Protein AF-A0A6G3ZIG2-F1 (afdb_monomer)

Mean predicted aligned error: 7.39 Å

Nearest PDB structures (foldseek):
  2vdu-assembly2_B  TM=7.468E-01  e=9.871E-01  Saccharomyces cerevisiae
  2vdu-assembly3_D  TM=7.471E-01  e=1.114E+00  Saccharomyces cerevisiae
  5zwo-assembly1_3  TM=8.279E-01  e=1.256E+00  Saccharomyces cerevisiae S288C
  8pkp-assembly1_A  TM=5.936E-01  e=8.237E-01  Homo sapiens
  6q6g-assembly1_A  TM=3.962E-01  e=7.301E-01  Homo sapiens

Structure (mmCIF, N/CA/C/O backbone):
data_AF-A0A6G3ZIG2-F1
#
_entry.id   AF-A0A6G3ZIG2-F1
#
loop_
_atom_site.group_PDB
_atom_site.id
_atom_site.type_symbol
_atom_site.label_atom_id
_atom_site.label_alt_id
_atom_site.label_comp_id
_atom_site.label_asym_id
_atom_site.label_entity_id
_atom_site.label_seq_id
_atom_site.pdbx_PDB_ins_code
_atom_site.Cartn_x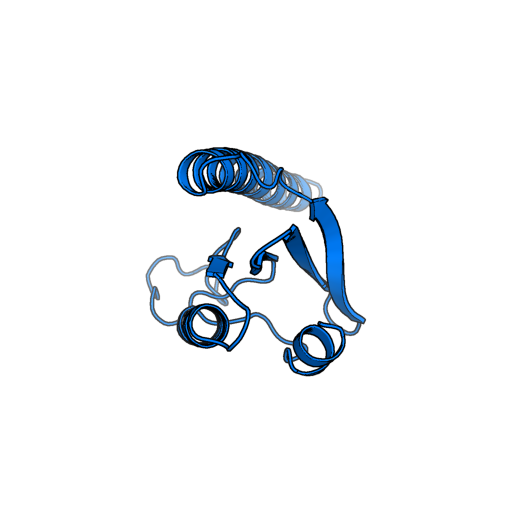
_atom_site.Cartn_y
_atom_site.Cartn_z
_atom_site.occupancy
_atom_site.B_iso_or_equiv
_atom_site.auth_seq_id
_atom_site.auth_comp_id
_atom_site.auth_asym_id
_atom_site.auth_atom_id
_atom_site.pdbx_PDB_model_num
ATOM 1 N N . MET A 1 1 ? -1.207 -9.296 9.228 1.00 57.84 1 MET A N 1
ATOM 2 C CA . MET A 1 1 ? -0.460 -8.197 8.550 1.00 57.84 1 MET A CA 1
ATOM 3 C C . MET A 1 1 ? 0.827 -8.706 7.916 1.00 57.84 1 MET A C 1
ATOM 5 O O . MET A 1 1 ? 0.997 -8.499 6.724 1.00 57.84 1 MET A O 1
ATOM 9 N N . SER A 1 2 ? 1.686 -9.439 8.639 1.00 60.38 2 SER A N 1
ATOM 10 C CA . SER A 1 2 ? 2.743 -10.243 7.992 1.00 60.38 2 SER A CA 1
ATOM 11 C C . SER A 1 2 ? 2.173 -11.192 6.928 1.00 60.38 2 SER A C 1
ATOM 13 O O . SER A 1 2 ? 2.804 -11.404 5.899 1.00 60.38 2 SER A O 1
ATOM 15 N N . ASP A 1 3 ? 0.943 -11.676 7.125 1.00 68.12 3 ASP A N 1
ATOM 16 C CA . ASP A 1 3 ? 0.215 -12.497 6.145 1.00 68.12 3 ASP A CA 1
ATOM 17 C C . ASP A 1 3 ? -0.155 -11.726 4.869 1.00 68.12 3 ASP A C 1
ATOM 19 O O . ASP A 1 3 ? -0.163 -12.303 3.791 1.00 68.12 3 ASP A O 1
ATOM 23 N N . LEU A 1 4 ? -0.410 -10.413 4.969 1.00 74.19 4 LEU A N 1
ATOM 24 C CA . LEU A 1 4 ? -0.723 -9.578 3.807 1.00 74.19 4 LEU A CA 1
ATOM 25 C C . LEU A 1 4 ? 0.547 -9.315 2.994 1.00 74.19 4 LEU A C 1
ATOM 27 O O . LEU A 1 4 ? 0.563 -9.591 1.803 1.00 74.19 4 LEU A O 1
ATOM 31 N N . LEU A 1 5 ? 1.633 -8.883 3.646 1.00 73.75 5 LEU A N 1
ATOM 32 C CA . LEU A 1 5 ? 2.924 -8.650 2.982 1.00 73.75 5 LEU A CA 1
ATOM 33 C C . LEU A 1 5 ? 3.457 -9.901 2.284 1.00 73.75 5 LEU A C 1
ATOM 35 O O . LEU A 1 5 ? 3.903 -9.828 1.147 1.00 73.75 5 LEU A O 1
ATOM 39 N N . SER A 1 6 ? 3.378 -11.055 2.950 1.00 76.81 6 SER A N 1
ATOM 40 C CA . SER A 1 6 ? 3.815 -12.331 2.371 1.00 76.81 6 SER A CA 1
ATOM 41 C C . SER A 1 6 ? 2.900 -12.849 1.258 1.00 76.81 6 SER A C 1
ATOM 43 O O . SER A 1 6 ? 3.314 -13.723 0.499 1.00 76.81 6 SER A O 1
ATOM 45 N N . SER A 1 7 ? 1.679 -12.316 1.139 1.00 82.94 7 SER A N 1
ATOM 46 C CA . SER A 1 7 ? 0.759 -12.620 0.039 1.00 82.94 7 SER A CA 1
ATOM 47 C C . SER A 1 7 ? 0.932 -11.709 -1.178 1.00 82.94 7 SER A C 1
ATOM 49 O O . SER A 1 7 ? 0.426 -12.038 -2.253 1.00 82.94 7 SER A O 1
ATOM 51 N N . LEU A 1 8 ? 1.635 -10.578 -1.031 1.00 87.19 8 LEU A N 1
ATOM 52 C CA . LEU A 1 8 ? 1.895 -9.682 -2.151 1.00 87.19 8 LEU A CA 1
ATOM 53 C C . LEU A 1 8 ? 2.907 -10.325 -3.109 1.00 87.19 8 LEU A C 1
ATOM 55 O O . LEU A 1 8 ? 3.931 -10.853 -2.666 1.00 87.19 8 LEU A O 1
ATOM 59 N N . PRO A 1 9 ? 2.652 -10.288 -4.426 1.00 87.56 9 PRO A N 1
ATOM 60 C CA . PRO A 1 9 ? 3.589 -10.826 -5.395 1.00 87.56 9 PRO A CA 1
ATOM 61 C C . PRO A 1 9 ? 4.846 -9.948 -5.460 1.00 87.56 9 PRO A C 1
ATOM 63 O O . PRO A 1 9 ? 4.760 -8.725 -5.351 1.00 87.56 9 PRO A O 1
ATOM 66 N N . ASP A 1 10 ? 6.009 -10.553 -5.715 1.00 88.50 10 ASP A N 1
ATOM 67 C CA . ASP A 1 10 ? 7.248 -9.817 -6.019 1.00 88.50 10 ASP A CA 1
ATOM 68 C C . ASP A 1 10 ? 7.233 -9.275 -7.462 1.00 88.50 10 ASP A C 1
ATOM 70 O O . ASP A 1 10 ? 8.068 -9.591 -8.307 1.00 88.50 10 ASP A O 1
ATOM 74 N N . GLN A 1 11 ? 6.211 -8.484 -7.770 1.00 89.19 11 GLN A N 1
ATOM 75 C CA . GLN A 1 11 ? 6.054 -7.750 -9.018 1.00 89.19 11 GLN A CA 1
ATOM 76 C C . GLN A 1 11 ? 5.225 -6.483 -8.756 1.00 89.19 11 GLN A C 1
ATOM 78 O O . GLN A 1 11 ? 4.477 -6.447 -7.772 1.00 89.19 11 GLN A O 1
ATOM 83 N N . PRO A 1 12 ? 5.331 -5.454 -9.614 1.00 89.62 12 PRO A N 1
ATOM 84 C CA . PRO A 1 12 ? 4.492 -4.267 -9.511 1.00 89.62 12 PRO A CA 1
ATOM 85 C C . PRO A 1 12 ? 3.002 -4.636 -9.528 1.00 89.62 12 PRO A C 1
ATOM 87 O O . PRO A 1 12 ? 2.587 -5.550 -10.248 1.00 89.62 12 PRO A O 1
ATOM 90 N N . LEU A 1 13 ? 2.181 -3.935 -8.751 1.00 91.12 13 LEU A N 1
ATOM 91 C CA . LEU A 1 13 ? 0.746 -4.206 -8.674 1.00 91.12 13 LEU A CA 1
ATOM 92 C C . LEU A 1 13 ? -0.013 -3.442 -9.748 1.00 91.12 13 LEU A C 1
ATOM 94 O O . LEU A 1 13 ? 0.217 -2.255 -9.951 1.00 91.12 13 LEU A O 1
ATOM 98 N N . THR A 1 14 ? -0.973 -4.106 -10.384 1.00 89.94 14 THR A N 1
ATOM 99 C CA . THR A 1 14 ? -1.952 -3.441 -11.247 1.00 89.94 14 THR A CA 1
ATOM 100 C C . THR A 1 14 ? -3.013 -2.728 -10.412 1.00 89.94 14 THR A C 1
ATOM 102 O O . THR A 1 14 ? -3.225 -3.038 -9.234 1.00 89.94 14 THR A O 1
ATOM 105 N N . ARG A 1 15 ? -3.766 -1.822 -11.043 1.00 87.19 15 ARG A N 1
ATOM 106 C CA . ARG A 1 15 ? -4.915 -1.158 -10.409 1.00 87.19 15 ARG A CA 1
ATOM 107 C C . ARG A 1 15 ? -5.931 -2.146 -9.822 1.00 87.19 15 ARG A C 1
ATO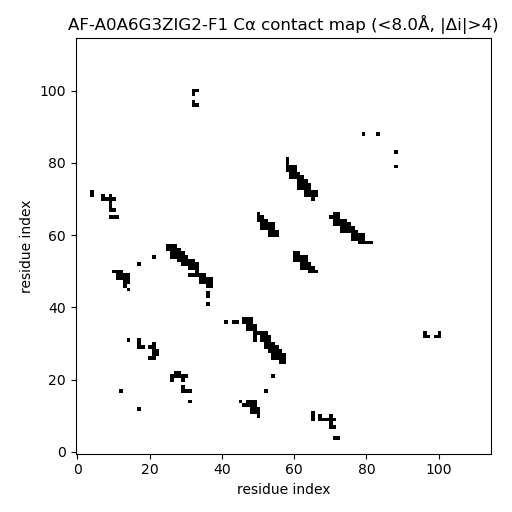M 109 O O . ARG A 1 15 ? -6.432 -1.928 -8.721 1.00 87.19 15 ARG A O 1
ATOM 116 N N . ASP A 1 16 ? -6.218 -3.232 -10.535 1.00 89.50 16 ASP A N 1
ATOM 117 C CA . ASP A 1 16 ? -7.153 -4.260 -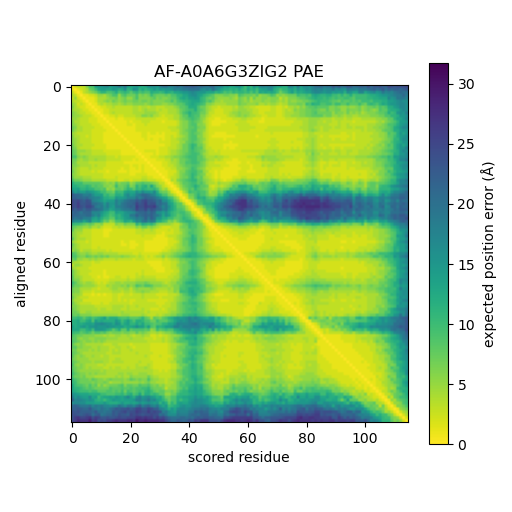10.068 1.00 89.50 16 ASP A CA 1
ATOM 118 C C . ASP A 1 16 ? -6.616 -5.027 -8.858 1.00 89.50 16 ASP A C 1
ATOM 120 O O . ASP A 1 16 ? -7.381 -5.348 -7.949 1.00 89.50 16 ASP A O 1
ATOM 124 N N . ALA A 1 17 ? -5.303 -5.270 -8.800 1.00 90.88 17 ALA A N 1
ATOM 125 C CA . ALA A 1 17 ? -4.682 -5.889 -7.636 1.00 90.88 17 ALA A CA 1
ATOM 126 C C . ALA A 1 17 ? -4.778 -4.978 -6.401 1.00 90.88 17 ALA A C 1
ATOM 128 O O . ALA A 1 17 ? -5.159 -5.444 -5.329 1.00 90.88 17 ALA A O 1
ATOM 129 N N . VAL A 1 18 ? -4.534 -3.670 -6.555 1.00 92.25 18 VAL A N 1
ATOM 130 C CA . VAL A 1 18 ? -4.730 -2.690 -5.469 1.00 92.25 18 VAL A CA 1
ATOM 131 C C . VAL A 1 18 ? -6.193 -2.652 -5.023 1.00 92.25 18 VAL A C 1
ATOM 133 O O . VAL A 1 18 ? -6.470 -2.677 -3.828 1.00 92.25 18 VAL A O 1
ATOM 136 N N . LYS A 1 19 ? -7.146 -2.685 -5.961 1.00 91.88 19 LYS A N 1
ATOM 137 C CA . LYS A 1 19 ? -8.581 -2.736 -5.645 1.00 91.88 19 LYS A CA 1
ATOM 138 C C . LYS A 1 19 ? -8.985 -4.017 -4.906 1.00 91.88 19 LYS A C 1
ATOM 140 O O . LYS A 1 19 ? -9.871 -3.980 -4.058 1.00 91.88 19 LYS A O 1
ATOM 145 N N . ALA A 1 20 ? -8.356 -5.150 -5.211 1.00 91.88 20 ALA A N 1
ATOM 146 C CA . ALA A 1 20 ? -8.579 -6.388 -4.469 1.00 91.88 20 ALA A CA 1
ATOM 147 C C . ALA A 1 20 ? -8.066 -6.285 -3.021 1.00 91.88 20 ALA A C 1
ATOM 149 O O . ALA A 1 20 ? -8.731 -6.775 -2.112 1.00 91.88 20 ALA A O 1
ATOM 150 N N . ILE A 1 21 ? -6.931 -5.609 -2.802 1.00 92.88 21 ILE A N 1
ATOM 151 C CA . ILE A 1 21 ? -6.401 -5.322 -1.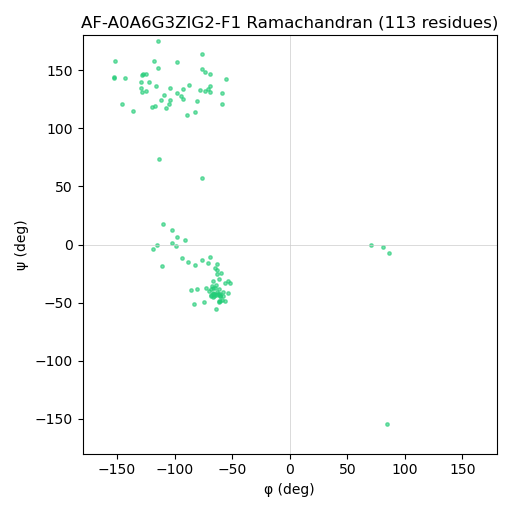459 1.00 92.88 21 ILE A CA 1
ATOM 152 C C . ILE A 1 21 ? -7.329 -4.356 -0.708 1.00 92.88 21 ILE A C 1
ATOM 154 O O . ILE A 1 21 ? -7.618 -4.593 0.459 1.00 92.88 21 ILE A O 1
ATOM 158 N N . ASP A 1 22 ? -7.841 -3.317 -1.374 1.00 93.56 22 ASP A N 1
ATOM 159 C CA . ASP A 1 22 ? -8.804 -2.347 -0.819 1.00 93.56 22 ASP A CA 1
ATOM 160 C C . ASP A 1 22 ? -10.075 -3.030 -0.280 1.00 93.56 22 ASP A C 1
ATOM 162 O O . ASP A 1 22 ? -10.644 -2.595 0.713 1.00 93.56 22 ASP A O 1
ATOM 166 N N . GLY A 1 23 ? -10.498 -4.133 -0.907 1.00 91.19 23 GLY A N 1
ATOM 167 C CA . GLY A 1 23 ? -11.640 -4.942 -0.470 1.00 91.19 23 GLY A CA 1
ATOM 168 C C . GLY A 1 23 ? -11.306 -6.088 0.493 1.00 91.19 23 GLY A C 1
ATOM 169 O O . GLY A 1 23 ? -12.195 -6.886 0.796 1.00 91.19 23 GLY A O 1
ATOM 170 N N . ALA A 1 24 ? -10.051 -6.230 0.930 1.00 91.50 24 ALA A N 1
ATOM 171 C CA . ALA A 1 24 ? -9.632 -7.320 1.804 1.00 91.50 24 ALA A CA 1
ATOM 172 C C . ALA A 1 24 ? -10.080 -7.104 3.259 1.00 91.50 24 ALA A C 1
ATOM 174 O O . ALA A 1 24 ? -10.204 -5.981 3.747 1.00 91.50 24 ALA A O 1
ATOM 175 N N . GLU A 1 25 ? -10.294 -8.202 3.986 1.00 90.31 25 GLU A N 1
ATOM 176 C CA . GLU A 1 25 ? -10.677 -8.140 5.397 1.00 90.31 25 GLU A CA 1
ATOM 177 C C . GLU A 1 25 ? -9.619 -7.399 6.232 1.00 90.31 25 GLU A C 1
ATOM 179 O O . GLU A 1 25 ? -8.422 -7.686 6.158 1.00 90.31 25 GLU A O 1
ATOM 184 N N . GLY A 1 26 ? -10.070 -6.436 7.041 1.00 88.44 26 GLY A N 1
ATOM 185 C CA . GLY A 1 26 ? -9.204 -5.616 7.890 1.00 88.44 26 GLY A CA 1
ATOM 186 C C . GLY A 1 26 ? -8.513 -4.451 7.174 1.00 88.44 26 GLY A C 1
ATOM 187 O O . GLY A 1 26 ? -7.835 -3.666 7.840 1.00 88.44 26 GLY A O 1
ATOM 188 N N . VAL A 1 27 ? -8.701 -4.297 5.859 1.00 92.25 27 VAL A N 1
ATOM 189 C CA . VAL A 1 27 ? -8.290 -3.109 5.102 1.00 92.25 27 VAL A CA 1
ATOM 190 C C . VAL A 1 27 ? -9.467 -2.138 5.038 1.00 92.25 27 VAL A C 1
ATOM 192 O O . VAL A 1 27 ? -10.569 -2.498 4.637 1.00 92.25 27 VAL A O 1
ATOM 195 N N . ARG A 1 28 ? -9.237 -0.898 5.475 1.00 92.31 28 ARG A N 1
ATOM 196 C CA . ARG A 1 28 ? -10.175 0.218 5.287 1.00 92.31 28 ARG A CA 1
ATOM 197 C C . ARG A 1 28 ? -9.966 0.893 3.939 1.00 92.31 28 ARG A C 1
ATOM 199 O O . ARG A 1 28 ? -10.938 1.304 3.313 1.00 92.31 28 ARG A O 1
ATOM 206 N N . ARG A 1 29 ? -8.703 1.028 3.524 1.00 93.88 29 ARG A N 1
ATOM 207 C CA . ARG A 1 29 ? -8.329 1.602 2.233 1.00 93.88 29 ARG A CA 1
ATOM 208 C C . ARG A 1 29 ? -6.996 1.058 1.733 1.00 93.88 29 ARG A C 1
ATOM 210 O O . ARG A 1 29 ? -6.073 0.885 2.529 1.00 93.88 29 ARG A O 1
ATOM 217 N N . ALA A 1 30 ? -6.869 0.868 0.426 1.00 94.12 30 ALA A N 1
ATOM 218 C CA . ALA A 1 30 ? -5.592 0.711 -0.260 1.00 94.12 30 ALA A CA 1
ATOM 219 C C . ALA A 1 30 ? -5.459 1.737 -1.394 1.00 94.12 30 ALA A C 1
ATOM 221 O O . ALA 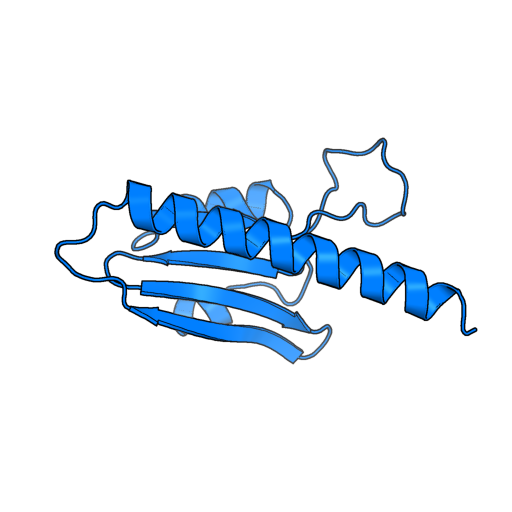A 1 30 ? -6.370 1.912 -2.205 1.00 94.12 30 ALA A O 1
ATOM 222 N N . ILE A 1 31 ? -4.318 2.420 -1.449 1.00 92.56 31 ILE A N 1
ATOM 223 C CA . ILE A 1 31 ? -4.062 3.529 -2.374 1.00 92.56 31 ILE A CA 1
ATOM 224 C C . ILE A 1 31 ? -2.755 3.258 -3.113 1.00 92.56 31 ILE A C 1
ATOM 226 O O . ILE A 1 31 ? -1.747 2.934 -2.493 1.00 92.56 31 ILE A O 1
ATOM 230 N N . SER A 1 32 ? -2.769 3.392 -4.438 1.00 91.25 32 SER A N 1
ATOM 231 C CA . SER A 1 32 ? -1.553 3.431 -5.256 1.00 91.25 32 SER A CA 1
ATOM 232 C C . SER A 1 32 ? -0.955 4.834 -5.212 1.00 91.25 32 SER A C 1
ATOM 234 O O . SER A 1 32 ? -1.652 5.780 -5.579 1.00 91.25 32 SER A O 1
ATOM 236 N N . VAL A 1 33 ? 0.309 4.964 -4.809 1.00 85.50 33 VAL A N 1
ATOM 237 C CA . VAL A 1 33 ? 0.984 6.269 -4.694 1.00 85.50 33 VAL A CA 1
ATOM 238 C C . VAL A 1 33 ? 1.535 6.708 -6.043 1.00 85.50 33 VAL A C 1
ATOM 240 O O . VAL A 1 33 ? 1.215 7.785 -6.528 1.00 85.50 33 VAL A O 1
ATOM 243 N N . THR A 1 34 ? 2.289 5.826 -6.703 1.00 80.31 34 THR A N 1
ATOM 244 C CA . THR A 1 34 ? 2.894 6.121 -8.006 1.00 80.31 34 THR A CA 1
ATOM 245 C C . THR A 1 34 ? 2.376 5.143 -9.048 1.00 80.31 34 THR A C 1
ATOM 247 O O . THR A 1 34 ? 2.623 3.944 -8.930 1.00 80.31 34 THR A O 1
ATOM 250 N N . MET A 1 35 ? 1.688 5.624 -10.083 1.00 77.62 35 MET A N 1
ATOM 251 C CA . MET A 1 35 ? 1.230 4.786 -11.198 1.00 77.62 35 MET A CA 1
ATOM 252 C C . MET A 1 35 ? 2.112 5.031 -12.420 1.00 77.62 35 MET A C 1
ATOM 254 O O . MET A 1 35 ? 2.205 6.154 -12.913 1.00 77.62 35 MET A O 1
ATOM 258 N N . LYS A 1 36 ? 2.767 3.981 -12.916 1.00 72.00 36 LYS A N 1
ATOM 259 C CA . LYS A 1 36 ? 3.684 4.043 -14.060 1.00 72.00 36 LYS A CA 1
ATOM 260 C C . LYS A 1 36 ? 3.218 3.101 -15.158 1.00 72.00 36 LYS A C 1
ATOM 262 O O . LYS A 1 36 ? 2.785 1.983 -14.885 1.00 72.00 36 LYS A O 1
ATOM 267 N N . SER A 1 37 ? 3.322 3.552 -16.405 1.00 63.28 37 SER A N 1
ATOM 268 C CA . SER A 1 37 ? 3.173 2.661 -17.554 1.00 63.28 37 SER A CA 1
ATOM 269 C C . SER A 1 37 ? 4.424 1.780 -17.672 1.00 63.28 37 SER A C 1
ATOM 271 O O . SER A 1 37 ? 5.534 2.318 -17.616 1.00 63.28 37 SER A O 1
ATOM 273 N N . PRO A 1 38 ? 4.292 0.454 -17.852 1.00 56.44 38 PRO A N 1
ATOM 274 C CA . PRO A 1 38 ? 5.420 -0.468 -17.957 1.00 56.44 38 PRO A CA 1
ATOM 275 C C . PRO A 1 38 ? 6.311 -0.192 -19.176 1.00 56.44 38 PRO A C 1
ATOM 277 O O . PRO A 1 38 ? 7.449 -0.652 -19.204 1.00 56.44 38 PRO A O 1
ATOM 280 N N . VAL A 1 39 ? 5.823 0.569 -20.166 1.00 53.09 39 VAL A N 1
ATOM 281 C CA . VAL A 1 39 ? 6.523 0.826 -21.439 1.00 53.09 39 VAL A CA 1
ATOM 282 C C . VAL A 1 39 ? 6.912 2.304 -21.620 1.00 53.09 39 VAL A C 1
ATOM 284 O O . VAL A 1 39 ? 7.511 2.669 -22.624 1.00 53.09 39 VAL A O 1
ATOM 287 N N . GLY A 1 40 ? 6.591 3.187 -20.668 1.00 49.16 40 GLY A N 1
ATOM 288 C CA . GLY A 1 40 ? 6.733 4.638 -20.865 1.00 49.16 40 GLY A CA 1
ATOM 289 C C . GLY A 1 40 ? 5.712 5.237 -21.847 1.00 49.16 40 GLY A C 1
ATOM 290 O O . GLY A 1 40 ? 5.702 6.449 -22.045 1.00 49.16 40 GLY A O 1
ATOM 291 N N . ASP A 1 41 ? 4.822 4.413 -22.413 1.00 43.78 41 ASP A N 1
ATOM 292 C CA . ASP A 1 41 ? 3.692 4.861 -23.222 1.00 43.78 41 ASP A CA 1
ATOM 293 C C . ASP A 1 41 ? 2.534 5.275 -22.313 1.00 43.78 41 ASP A C 1
ATOM 295 O O . ASP A 1 41 ? 1.938 4.469 -21.596 1.00 43.78 41 ASP A O 1
ATOM 299 N N . ILE A 1 42 ? 2.228 6.566 -22.354 1.00 52.72 42 ILE A N 1
ATOM 300 C CA . ILE A 1 42 ? 1.229 7.259 -21.531 1.00 52.72 42 ILE A CA 1
ATOM 301 C C . ILE A 1 42 ? -0.213 6.841 -21.910 1.00 52.72 42 ILE A C 1
ATOM 303 O O . ILE A 1 42 ? -1.158 7.134 -21.182 1.00 52.72 42 ILE A O 1
ATOM 307 N N . ASP A 1 43 ? -0.378 6.117 -23.025 1.00 51.28 43 ASP A N 1
ATOM 308 C CA . ASP A 1 43 ? -1.668 5.809 -23.659 1.00 51.28 43 ASP A CA 1
ATOM 309 C C . ASP A 1 43 ? -2.249 4.416 -23.325 1.00 51.28 43 ASP A C 1
ATOM 311 O O . ASP A 1 43 ? -3.292 4.043 -23.865 1.00 51.28 43 ASP A O 1
ATOM 315 N N . ALA A 1 44 ? -1.636 3.647 -22.414 1.00 54.66 44 ALA A N 1
ATOM 316 C CA . ALA A 1 44 ? -2.151 2.347 -21.955 1.00 54.66 44 ALA A CA 1
ATOM 317 C C . ALA A 1 44 ? -2.579 2.383 -20.467 1.00 54.66 44 ALA A C 1
ATOM 319 O O . ALA A 1 44 ? -1.891 1.829 -19.606 1.00 54.66 44 ALA A O 1
ATOM 320 N N . PRO A 1 45 ? -3.716 3.025 -20.125 1.00 53.31 45 PRO A N 1
ATOM 321 C CA . PRO A 1 45 ? -4.168 3.162 -18.736 1.00 53.31 45 PRO A CA 1
ATOM 322 C C . PRO A 1 45 ? -4.483 1.817 -18.060 1.00 53.31 45 PRO A C 1
ATOM 324 O O . PRO A 1 45 ? -4.390 1.708 -16.836 1.00 53.31 45 PRO A O 1
ATOM 327 N N . ASP A 1 46 ? -4.819 0.790 -18.844 1.00 55.25 46 ASP A N 1
ATOM 328 C CA . ASP A 1 46 ? -5.167 -0.547 -18.344 1.00 55.25 46 ASP A CA 1
ATOM 329 C C . ASP A 1 46 ? -3.941 -1.358 -17.891 1.00 55.25 46 ASP A C 1
ATOM 331 O O . ASP A 1 46 ? -4.081 -2.358 -17.188 1.00 55.25 46 ASP A O 1
ATOM 335 N N . GLU A 1 47 ? -2.733 -0.905 -18.236 1.00 65.25 47 GLU A N 1
ATOM 336 C CA . GLU A 1 47 ? -1.473 -1.525 -17.830 1.00 65.25 47 GLU A CA 1
ATOM 337 C C . GLU A 1 47 ? -0.711 -0.665 -16.824 1.00 65.25 47 GLU A C 1
ATOM 339 O O . GLU A 1 47 ? 0.482 -0.856 -16.652 1.00 65.25 47 GLU A O 1
ATOM 344 N N . MET A 1 48 ? -1.327 0.303 -16.143 1.00 78.62 48 MET A N 1
ATOM 345 C CA . MET A 1 48 ? -0.589 1.050 -15.122 1.00 78.62 48 MET A CA 1
ATOM 346 C C . MET A 1 48 ? -0.275 0.161 -13.915 1.00 78.62 48 MET A C 1
ATOM 348 O O . MET A 1 48 ? -1.156 -0.508 -13.363 1.00 78.62 48 MET A O 1
ATOM 352 N N . HIS A 1 49 ? 0.988 0.191 -13.497 1.00 87.94 49 HIS A N 1
ATOM 353 C CA . HIS A 1 49 ? 1.481 -0.548 -12.346 1.00 87.94 49 HIS A CA 1
ATOM 354 C C . HIS A 1 49 ? 2.003 0.393 -11.262 1.00 87.94 49 HIS A C 1
ATOM 356 O O . HIS A 1 49 ? 2.411 1.521 -11.544 1.00 87.94 49 HIS A O 1
ATOM 362 N N . THR A 1 50 ? 2.043 -0.100 -10.029 1.00 90.31 50 THR A N 1
ATOM 363 C CA . THR A 1 50 ? 2.633 0.601 -8.895 1.00 90.31 50 THR A CA 1
ATOM 364 C C . THR A 1 50 ? 3.621 -0.273 -8.133 1.00 90.31 50 THR A C 1
ATOM 366 O O . THR A 1 50 ? 3.390 -1.466 -7.920 1.00 90.31 50 THR A O 1
ATOM 369 N N . ASP A 1 51 ? 4.721 0.345 -7.714 1.00 91.75 51 ASP A N 1
ATOM 370 C CA . ASP A 1 51 ? 5.678 -0.207 -6.755 1.00 91.75 51 ASP A CA 1
ATOM 371 C C . ASP A 1 51 ? 5.490 0.413 -5.360 1.00 91.75 51 ASP A C 1
ATOM 373 O O . ASP A 1 51 ? 6.242 0.081 -4.455 1.00 91.75 51 ASP A O 1
ATOM 377 N N . ASP A 1 52 ? 4.515 1.309 -5.169 1.00 93.06 52 ASP A N 1
ATOM 378 C CA . ASP A 1 52 ? 4.330 2.064 -3.929 1.00 93.06 52 ASP A CA 1
ATOM 379 C C . ASP A 1 52 ? 2.836 2.087 -3.553 1.00 93.06 52 ASP A C 1
ATOM 381 O O . ASP A 1 52 ? 2.009 2.653 -4.276 1.00 93.06 52 ASP A O 1
ATOM 385 N N . ILE A 1 53 ? 2.469 1.470 -2.426 1.00 94.00 53 ILE A N 1
ATOM 386 C CA . ILE A 1 53 ? 1.080 1.424 -1.942 1.00 94.00 53 ILE A CA 1
ATOM 387 C C . ILE A 1 53 ? 0.965 1.879 -0.492 1.00 94.00 53 ILE A C 1
ATOM 389 O O . ILE A 1 53 ? 1.825 1.595 0.339 1.00 94.00 53 ILE A O 1
ATOM 393 N N . ILE A 1 54 ? -0.149 2.524 -0.165 1.00 95.06 54 ILE A N 1
ATOM 394 C CA . ILE A 1 54 ? -0.523 2.863 1.208 1.00 95.06 54 ILE A CA 1
ATOM 395 C C . ILE A 1 54 ? -1.701 1.989 1.608 1.00 95.06 54 ILE A C 1
ATOM 397 O O . ILE A 1 54 ? -2.693 1.903 0.885 1.00 95.06 54 ILE A O 1
ATOM 401 N N . ILE A 1 55 ? -1.586 1.331 2.758 1.00 94.44 55 ILE A N 1
ATOM 402 C CA . ILE A 1 55 ? -2.631 0.481 3.325 1.00 94.44 55 ILE A CA 1
ATOM 403 C C . ILE A 1 55 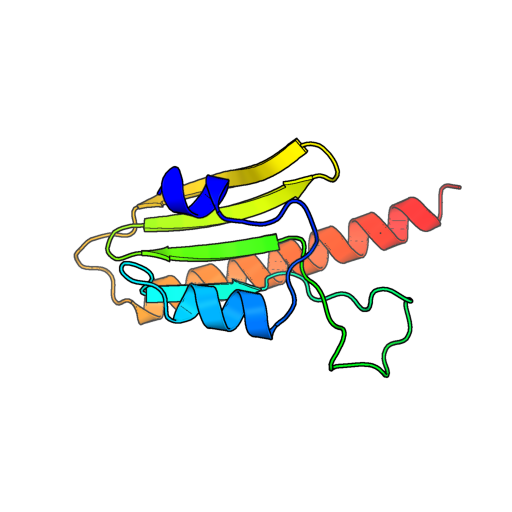? -3.076 1.083 4.647 1.00 94.44 55 ILE A C 1
ATOM 405 O O . ILE A 1 55 ? -2.295 1.184 5.598 1.00 94.44 55 ILE A O 1
ATOM 409 N N . ILE A 1 56 ? -4.357 1.425 4.710 1.00 93.38 56 ILE A N 1
ATOM 410 C CA . ILE A 1 56 ? -5.012 1.939 5.902 1.00 93.38 56 ILE A CA 1
ATOM 411 C C . ILE A 1 56 ? -5.864 0.823 6.493 1.00 93.38 56 ILE A C 1
ATOM 413 O O . ILE A 1 56 ? -6.715 0.226 5.832 1.00 93.38 56 ILE A O 1
ATOM 417 N N . THR A 1 57 ? -5.606 0.527 7.756 1.00 91.94 57 THR A N 1
ATOM 418 C CA . THR A 1 57 ? -6.358 -0.405 8.602 1.00 91.94 57 THR A CA 1
ATOM 419 C C . THR A 1 57 ? -7.019 0.367 9.732 1.00 91.94 57 THR A C 1
ATOM 421 O O . THR A 1 57 ? -6.763 1.552 9.866 1.00 91.94 57 THR A O 1
ATOM 424 N N . GLU A 1 58 ? -7.830 -0.288 10.560 1.00 88.62 58 GLU A N 1
ATOM 425 C CA . GLU A 1 58 ? -8.616 0.375 11.610 1.00 88.62 58 GLU A CA 1
ATOM 426 C C . GLU A 1 58 ? -7.830 1.299 12.553 1.00 88.62 58 GLU A C 1
ATOM 428 O O . GLU A 1 58 ? -8.388 2.313 12.960 1.00 88.62 58 GLU A O 1
ATOM 433 N N . ASP A 1 59 ? -6.568 0.987 12.859 1.00 89.44 59 ASP A N 1
ATOM 434 C CA . ASP A 1 59 ? -5.745 1.744 13.813 1.00 89.44 59 ASP A CA 1
ATOM 435 C C . ASP A 1 59 ? -4.479 2.360 13.197 1.00 89.44 59 ASP A C 1
ATOM 437 O O . ASP A 1 59 ? -3.680 2.978 13.906 1.00 89.44 59 ASP A O 1
ATOM 441 N N . ARG A 1 60 ? -4.206 2.098 11.911 1.00 92.88 60 ARG A N 1
ATOM 442 C CA . ARG A 1 60 ? -2.876 2.324 11.328 1.00 92.88 60 ARG A CA 1
ATOM 443 C C . ARG A 1 60 ? -2.874 2.609 9.840 1.00 92.88 60 ARG A C 1
ATOM 445 O O . ARG A 1 60 ? -3.538 1.907 9.079 1.00 92.88 60 ARG A O 1
ATOM 452 N N . VAL A 1 61 ? -1.967 3.496 9.448 1.00 94.00 61 VAL A N 1
ATOM 453 C CA . VAL A 1 61 ? -1.527 3.728 8.069 1.00 94.00 61 VAL A CA 1
ATOM 454 C C . VAL A 1 61 ? -0.151 3.090 7.883 1.00 94.00 61 VAL A C 1
ATOM 456 O O . VAL A 1 61 ? 0.732 3.208 8.739 1.00 94.00 61 VAL A O 1
ATOM 459 N N . ARG A 1 62 ? 0.044 2.366 6.781 1.00 94.00 62 ARG A N 1
ATOM 460 C CA . ARG A 1 62 ? 1.332 1.772 6.407 1.00 94.00 62 ARG A CA 1
ATOM 461 C C . ARG A 1 62 ? 1.673 2.132 4.976 1.00 94.00 62 ARG A C 1
ATOM 463 O O . ARG A 1 62 ? 0.838 1.965 4.095 1.00 94.00 62 ARG A O 1
ATOM 470 N N . TYR A 1 63 ? 2.915 2.531 4.770 1.00 94.00 63 TYR A N 1
ATOM 471 C CA . TYR A 1 63 ? 3.476 2.912 3.484 1.00 94.00 63 TYR A CA 1
ATOM 472 C C . TYR A 1 63 ? 4.415 1.794 3.054 1.00 94.00 63 TYR A C 1
ATOM 474 O O . TYR A 1 63 ? 5.353 1.455 3.783 1.00 94.00 63 TYR A O 1
ATOM 482 N N . LEU A 1 64 ? 4.098 1.161 1.932 1.00 93.69 64 LEU A N 1
ATOM 483 C CA . LEU A 1 64 ? 4.817 0.011 1.422 1.00 93.69 64 LEU A CA 1
ATOM 484 C C . LEU A 1 64 ? 5.451 0.362 0.085 1.00 93.69 64 LEU A C 1
ATOM 486 O O . LEU A 1 64 ? 4.778 0.906 -0.791 1.00 93.69 64 LEU A O 1
ATOM 490 N N . SER A 1 65 ? 6.697 -0.055 -0.090 1.00 92.25 65 SER A N 1
ATOM 491 C CA . SER A 1 65 ? 7.398 0.029 -1.364 1.00 92.25 65 SER A CA 1
ATOM 492 C C . SER A 1 65 ? 7.909 -1.347 -1.766 1.00 92.25 65 SER A C 1
ATOM 494 O O . SER A 1 65 ? 8.246 -2.182 -0.923 1.00 92.25 65 SER A O 1
ATOM 496 N N . ARG A 1 66 ? 7.942 -1.604 -3.070 1.00 92.00 66 ARG A N 1
ATOM 497 C CA . ARG A 1 66 ? 8.509 -2.818 -3.644 1.00 92.00 66 ARG A CA 1
ATOM 498 C C . ARG A 1 66 ? 9.925 -2.557 -4.125 1.00 92.00 66 ARG A C 1
ATOM 500 O O . ARG A 1 66 ? 10.158 -1.667 -4.943 1.00 92.00 66 ARG A O 1
ATOM 507 N N . THR A 1 67 ? 10.836 -3.434 -3.727 1.00 88.19 67 THR A N 1
ATOM 508 C CA . THR A 1 67 ? 12.172 -3.526 -4.313 1.00 88.19 67 THR A CA 1
ATOM 509 C C . THR A 1 67 ? 12.290 -4.836 -5.082 1.00 88.19 67 THR A C 1
ATOM 511 O O . THR A 1 67 ? 12.043 -5.918 -4.552 1.00 88.19 67 THR A O 1
ATOM 514 N N . SER A 1 68 ? 12.651 -4.752 -6.365 1.00 82.25 68 SER A N 1
ATOM 515 C CA . SER A 1 68 ? 12.736 -5.925 -7.241 1.00 82.25 68 SER A CA 1
ATOM 516 C C . SER A 1 68 ? 13.723 -6.963 -6.701 1.00 82.25 68 SER A C 1
ATOM 518 O O . SER A 1 68 ? 14.912 -6.676 -6.587 1.00 82.25 68 SER A O 1
ATOM 520 N N . GLY A 1 69 ? 13.245 -8.182 -6.435 1.00 85.62 69 GLY A N 1
ATOM 521 C CA . GLY A 1 69 ? 14.052 -9.277 -5.887 1.00 85.62 69 GLY A CA 1
ATOM 522 C C . GLY A 1 69 ? 14.153 -9.292 -4.358 1.00 85.62 69 GLY A C 1
ATOM 523 O O . GLY A 1 69 ? 14.665 -10.264 -3.803 1.00 85.62 69 GLY A O 1
ATOM 524 N N . GLU A 1 70 ? 13.650 -8.257 -3.681 1.00 86.19 70 GLU A N 1
ATOM 525 C CA . GLU A 1 70 ? 13.531 -8.191 -2.217 1.00 86.19 70 GLU A CA 1
ATOM 526 C C . GLU A 1 70 ? 12.064 -8.2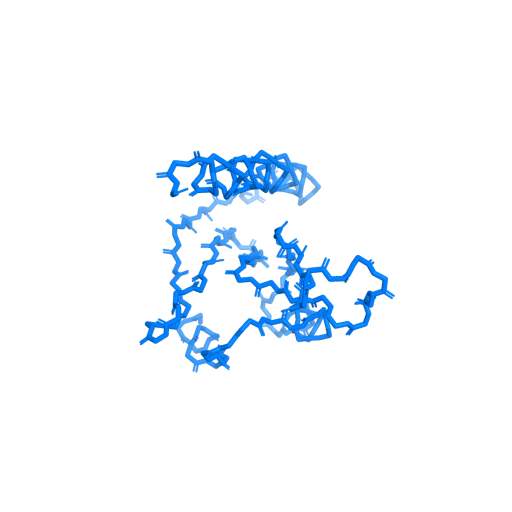50 -1.753 1.00 86.19 70 GLU A C 1
ATOM 528 O O . GLU A 1 70 ? 11.792 -8.602 -0.604 1.00 86.19 70 GLU A O 1
ATOM 533 N N . GLY A 1 71 ? 11.114 -7.978 -2.654 1.00 89.00 71 GLY A N 1
ATOM 534 C CA . GLY A 1 71 ? 9.681 -7.983 -2.381 1.00 89.00 71 GLY A CA 1
ATOM 535 C C . GLY A 1 71 ? 9.180 -6.659 -1.803 1.00 89.00 71 GLY A C 1
ATOM 536 O O . GLY A 1 71 ? 9.738 -5.594 -2.068 1.00 89.00 71 GLY A O 1
ATOM 537 N N . TRP A 1 72 ? 8.080 -6.729 -1.051 1.00 92.81 72 TRP A N 1
ATOM 538 C CA . TRP A 1 72 ? 7.427 -5.567 -0.444 1.00 92.81 72 TRP A CA 1
ATOM 539 C C . TRP A 1 72 ? 7.907 -5.339 0.987 1.00 92.81 72 TRP A C 1
ATOM 541 O O . TRP A 1 72 ? 7.821 -6.233 1.834 1.00 92.81 72 TRP A O 1
ATOM 551 N N . THR A 1 73 ? 8.338 -4.118 1.273 1.00 92.25 73 THR A N 1
ATOM 552 C CA . THR A 1 73 ? 8.775 -3.666 2.595 1.00 92.25 73 THR A CA 1
ATOM 553 C C . THR A 1 73 ? 7.835 -2.595 3.131 1.00 92.25 73 THR A C 1
ATOM 555 O O . THR A 1 73 ? 7.180 -1.884 2.375 1.00 92.25 73 THR A O 1
ATOM 558 N N . ILE A 1 74 ? 7.724 -2.504 4.460 1.00 93.06 74 ILE A N 1
ATOM 559 C CA . ILE A 1 74 ? 7.056 -1.373 5.114 1.00 93.06 74 ILE A CA 1
ATOM 560 C C . ILE A 1 74 ? 8.122 -0.307 5.361 1.00 93.06 74 ILE A C 1
ATOM 562 O O . ILE A 1 74 ? 8.974 -0.497 6.228 1.00 93.06 74 ILE A O 1
ATOM 566 N N . GLU A 1 75 ? 8.026 0.814 4.658 1.00 91.94 75 GLU A N 1
ATOM 567 C CA . GLU A 1 75 ? 8.933 1.956 4.813 1.00 91.94 75 GLU A CA 1
ATOM 568 C C . GLU A 1 75 ? 8.538 2.821 6.015 1.00 91.94 75 GLU A C 1
ATOM 570 O O . GLU A 1 75 ? 9.379 3.293 6.779 1.00 91.94 75 GLU A O 1
ATOM 575 N N . ARG A 1 76 ? 7.227 2.993 6.225 1.00 91.38 76 ARG A N 1
ATOM 576 C CA . ARG A 1 76 ? 6.663 3.783 7.324 1.00 91.38 76 ARG A CA 1
ATOM 577 C C . ARG A 1 76 ? 5.391 3.124 7.849 1.00 91.38 76 ARG A C 1
ATOM 579 O O . ARG A 1 76 ? 4.613 2.535 7.101 1.00 91.38 76 ARG A O 1
ATOM 586 N N . SER A 1 77 ? 5.178 3.197 9.161 1.00 93.50 77 SER A N 1
ATOM 587 C CA . SER A 1 77 ? 3.984 2.659 9.818 1.00 93.50 77 SER A CA 1
ATOM 588 C C . SER A 1 77 ? 3.591 3.540 10.988 1.00 93.50 77 SER A C 1
ATOM 590 O O . SER A 1 77 ? 4.322 3.635 11.973 1.00 93.50 77 SER A O 1
ATOM 592 N N . GLU A 1 78 ? 2.380 4.071 10.944 1.00 92.56 78 GLU A N 1
ATOM 593 C CA . GLU A 1 78 ? 1.888 5.053 11.906 1.00 92.56 78 GLU A CA 1
ATOM 594 C C . GLU A 1 78 ? 0.559 4.605 12.481 1.00 92.56 78 GLU A C 1
ATOM 596 O O . GLU A 1 78 ? -0.203 3.896 11.826 1.00 92.56 78 GLU A O 1
ATOM 601 N N . LYS A 1 79 ? 0.329 4.951 13.747 1.00 90.62 79 LYS A N 1
ATOM 602 C CA . LYS A 1 79 ? -1.003 4.876 14.337 1.00 90.62 79 LYS A CA 1
ATOM 603 C C . LYS A 1 79 ? -1.642 6.240 14.163 1.00 90.62 79 LYS A C 1
ATOM 605 O O . LYS A 1 79 ? -0.979 7.222 14.484 1.00 90.62 79 LYS A O 1
ATOM 610 N N . TYR A 1 80 ? -2.882 6.269 13.714 1.00 83.44 80 TYR A N 1
ATOM 611 C CA . TYR A 1 80 ? -3.701 7.472 13.784 1.00 83.44 80 TYR A CA 1
ATOM 612 C C . TYR A 1 80 ? -4.599 7.378 15.021 1.00 83.44 80 TYR A C 1
ATOM 614 O O . TYR A 1 80 ? -4.755 6.285 15.585 1.00 83.44 80 TYR A O 1
ATOM 622 N N . ALA A 1 81 ? -5.060 8.513 15.538 1.00 76.56 81 ALA A N 1
ATOM 623 C CA . ALA A 1 81 ? -5.719 8.535 16.840 1.00 76.56 81 ALA A CA 1
ATOM 624 C C . ALA A 1 81 ? -7.132 7.930 16.762 1.00 76.56 81 ALA A C 1
ATOM 626 O O . ALA A 1 81 ? -7.805 8.026 15.740 1.00 76.56 81 ALA A O 1
ATOM 627 N N . ASP A 1 82 ? -7.596 7.297 17.847 1.00 72.31 82 ASP A N 1
ATOM 628 C CA . ASP A 1 82 ? -8.931 6.671 17.881 1.00 72.31 82 ASP A CA 1
ATOM 629 C C . ASP A 1 82 ? -10.070 7.711 17.758 1.00 72.31 82 ASP A C 1
ATOM 631 O O . ASP A 1 82 ? -11.208 7.356 17.446 1.00 72.31 82 ASP A O 1
ATOM 635 N N . ASP A 1 83 ? -9.777 8.983 18.045 1.00 75.25 83 ASP A N 1
ATOM 636 C CA . ASP A 1 83 ? -10.674 10.137 17.955 1.00 75.25 83 ASP A CA 1
ATOM 637 C C . ASP A 1 83 ? -10.507 10.963 16.670 1.00 75.25 83 ASP A C 1
ATOM 639 O O . ASP A 1 83 ? -11.251 11.923 16.474 1.00 75.25 83 ASP A O 1
ATOM 643 N N . GLU A 1 84 ? -9.572 10.589 15.800 1.00 77.88 84 GLU A N 1
ATOM 644 C CA . GLU A 1 84 ? -9.342 11.244 14.514 1.00 77.88 84 GLU A CA 1
ATOM 645 C C . GLU A 1 84 ? -10.396 10.802 13.495 1.00 77.88 84 GLU A C 1
ATOM 647 O O . GLU A 1 84 ? -10.708 9.608 13.366 1.00 77.88 84 GLU A O 1
ATOM 652 N N . GLU A 1 85 ? -10.981 11.761 12.774 1.00 84.94 85 GLU A N 1
ATOM 653 C CA . GLU A 1 85 ? -11.929 11.425 11.722 1.00 84.94 85 GLU A CA 1
ATOM 654 C C . GLU A 1 85 ? -11.170 10.754 10.575 1.00 84.94 85 GLU A C 1
ATOM 656 O O . GLU A 1 85 ? -10.092 11.173 10.167 1.00 84.94 85 GLU A O 1
ATOM 661 N N . PHE A 1 86 ? -11.730 9.671 10.032 1.00 86.00 86 PHE A N 1
ATOM 662 C CA . PHE A 1 86 ? -11.077 8.945 8.939 1.00 86.00 86 PHE A CA 1
ATOM 663 C C . PHE A 1 86 ? -10.851 9.829 7.699 1.00 86.00 86 PHE A C 1
ATOM 665 O O . PHE A 1 86 ? -9.967 9.535 6.903 1.00 86.00 86 PHE A O 1
ATOM 672 N N . GLU A 1 87 ? -11.644 10.891 7.534 1.00 88.00 87 GLU A N 1
ATOM 673 C CA . GLU A 1 87 ? -11.451 11.898 6.487 1.00 88.00 87 GLU A CA 1
ATOM 674 C C . GLU A 1 87 ? -10.145 12.680 6.692 1.00 88.00 87 GLU A C 1
ATOM 676 O O . GLU A 1 87 ? -9.371 12.769 5.744 1.00 88.00 87 GLU A O 1
ATOM 681 N N . ASP A 1 88 ? -9.827 13.103 7.920 1.00 89.19 88 ASP A N 1
ATOM 682 C CA . ASP A 1 88 ? -8.564 13.789 8.241 1.00 89.19 88 ASP A CA 1
ATOM 683 C C . ASP A 1 88 ? -7.350 12.893 7.933 1.00 89.19 88 ASP A C 1
ATOM 685 O O . ASP A 1 88 ? -6.388 13.314 7.295 1.00 89.19 88 ASP A O 1
ATOM 689 N N . VAL A 1 89 ? -7.435 11.604 8.287 1.00 89.38 89 VAL A N 1
ATOM 690 C CA . VAL A 1 89 ? -6.392 10.612 7.958 1.00 89.38 89 VAL A CA 1
ATOM 691 C C . VAL A 1 89 ? -6.216 10.463 6.446 1.00 89.38 89 VAL A C 1
ATOM 693 O O . VAL A 1 89 ? -5.105 10.244 5.963 1.00 89.38 89 VAL A O 1
ATOM 696 N N . MET A 1 90 ? -7.312 10.512 5.688 1.00 91.00 90 MET A N 1
ATOM 697 C CA . MET A 1 90 ? -7.263 10.402 4.232 1.00 91.00 90 MET A CA 1
ATOM 698 C C . MET A 1 90 ? -6.631 11.640 3.599 1.00 91.00 90 MET A C 1
ATOM 700 O O . MET A 1 90 ? -5.850 11.465 2.666 1.00 91.00 90 MET A O 1
ATOM 704 N N . ASP A 1 91 ? -6.929 12.839 4.099 1.00 91.38 91 ASP A N 1
ATOM 705 C CA . ASP A 1 91 ? -6.328 14.089 3.625 1.00 91.38 91 ASP A CA 1
ATOM 706 C C . ASP A 1 91 ? -4.805 14.073 3.840 1.00 91.38 91 ASP A C 1
ATOM 708 O O . ASP A 1 91 ? -4.056 14.211 2.873 1.00 91.38 91 ASP A O 1
ATOM 712 N N . ASP A 1 92 ? -4.338 13.734 5.046 1.00 89.88 92 ASP A N 1
ATOM 713 C CA . ASP A 1 92 ? -2.904 13.595 5.352 1.00 89.88 92 ASP A CA 1
ATOM 714 C C . ASP A 1 92 ? -2.205 12.560 4.452 1.00 89.88 92 ASP A C 1
ATOM 716 O O . ASP A 1 92 ? -1.069 12.738 3.998 1.00 89.88 92 ASP A O 1
ATOM 720 N N . VAL A 1 93 ? -2.880 11.438 4.190 1.00 91.31 93 VAL A N 1
ATOM 721 C CA . VAL A 1 93 ? -2.362 10.384 3.314 1.00 91.31 93 VAL A CA 1
ATOM 722 C C . VAL A 1 93 ? -2.293 10.842 1.859 1.00 91.31 93 VAL A C 1
ATOM 724 O O . VAL A 1 93 ? -1.354 10.458 1.157 1.00 91.31 93 VAL A O 1
ATOM 727 N N . TYR A 1 94 ? -3.269 11.619 1.389 1.00 90.00 94 TYR A N 1
ATOM 728 C CA . TYR A 1 94 ? -3.262 12.157 0.033 1.00 90.00 94 TYR A CA 1
ATOM 729 C C . TYR A 1 94 ? -2.158 13.193 -0.154 1.00 90.00 94 TYR A C 1
ATOM 731 O O . TYR A 1 94 ? -1.422 13.076 -1.135 1.00 90.00 94 TYR A O 1
ATOM 739 N N . ASP A 1 95 ? -1.979 14.100 0.806 1.00 89.94 95 ASP A N 1
ATOM 740 C CA . ASP A 1 95 ? -0.894 15.086 0.799 1.00 89.94 95 ASP A CA 1
ATOM 741 C C . ASP A 1 95 ? 0.472 14.383 0.755 1.00 89.94 95 ASP A C 1
ATOM 743 O O . ASP A 1 95 ? 1.302 14.661 -0.113 1.00 89.94 95 ASP A O 1
ATOM 747 N N . TYR A 1 96 ? 0.680 13.369 1.606 1.00 88.62 96 TYR A N 1
ATOM 748 C CA . TYR A 1 96 ? 1.906 12.568 1.568 1.00 88.62 96 TYR A CA 1
ATOM 749 C C . TYR A 1 96 ? 2.104 11.857 0.223 1.00 88.62 96 TYR A C 1
ATOM 751 O O . TYR A 1 96 ? 3.221 11.790 -0.291 1.00 88.62 96 TYR A O 1
ATOM 759 N N . ALA A 1 97 ? 1.045 11.257 -0.329 1.00 88.00 97 ALA A N 1
ATOM 760 C CA . ALA A 1 97 ? 1.135 10.513 -1.580 1.00 88.00 97 ALA A CA 1
ATOM 761 C C . ALA A 1 97 ? 1.496 11.427 -2.761 1.00 88.00 97 ALA A C 1
ATOM 763 O O . ALA A 1 97 ? 2.264 11.011 -3.632 1.00 88.00 97 ALA A O 1
ATOM 764 N N . GLU A 1 98 ? 0.969 12.653 -2.779 1.00 86.81 98 GLU A N 1
ATOM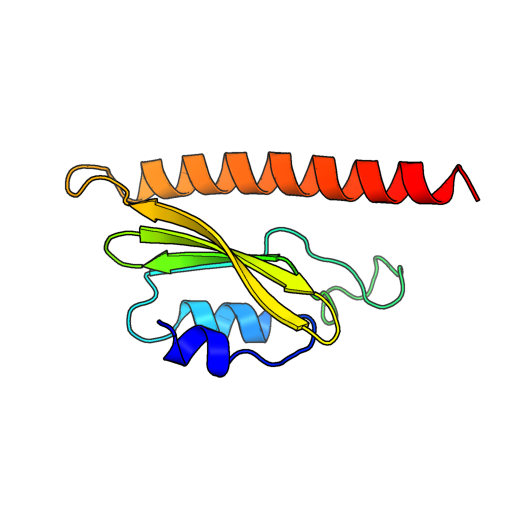 765 C CA . GLU A 1 98 ? 1.308 13.676 -3.768 1.00 86.81 98 GLU A CA 1
ATOM 766 C C . GLU A 1 98 ? 2.783 14.077 -3.650 1.00 86.81 98 GLU A C 1
ATOM 768 O O . GLU A 1 98 ? 3.533 13.884 -4.610 1.00 86.81 98 GLU A O 1
ATOM 773 N N . GLU A 1 99 ? 3.228 14.506 -2.464 1.00 87.50 99 GLU A N 1
ATOM 774 C CA . GLU A 1 99 ? 4.623 14.902 -2.213 1.00 87.50 99 GLU A CA 1
ATOM 775 C C . GLU A 1 99 ? 5.609 13.775 -2.565 1.00 87.50 99 GLU A C 1
ATOM 777 O O . GLU A 1 99 ? 6.569 13.977 -3.314 1.00 87.50 99 GLU A O 1
ATOM 782 N N . TYR A 1 100 ? 5.345 12.551 -2.099 1.00 85.00 100 TYR A N 1
ATOM 783 C CA . TYR A 1 100 ? 6.205 11.396 -2.363 1.00 85.00 100 TYR A CA 1
ATOM 784 C C . TYR A 1 100 ? 6.272 11.048 -3.855 1.00 85.00 100 TYR A C 1
ATOM 786 O O . TYR A 1 100 ? 7.341 10.713 -4.377 1.00 85.00 100 TYR A O 1
ATOM 794 N N . SER A 1 101 ? 5.136 11.109 -4.559 1.00 83.12 101 SER A N 1
ATOM 795 C CA . SER A 1 101 ? 5.086 10.856 -6.001 1.00 83.12 101 SER A CA 1
ATOM 796 C C . SER A 1 101 ? 5.896 11.904 -6.767 1.00 83.12 101 SER A C 1
ATOM 798 O O . SER A 1 101 ? 6.658 11.544 -7.670 1.00 83.12 101 SER A O 1
ATOM 800 N N . GLU A 1 102 ? 5.783 13.183 -6.404 1.00 82.38 102 GLU A N 1
ATOM 801 C CA . GLU A 1 102 ? 6.565 14.261 -7.012 1.00 82.38 102 GLU A CA 1
ATOM 802 C C . GLU A 1 102 ? 8.070 14.066 -6.808 1.00 82.38 102 GLU A C 1
ATOM 804 O O . GLU A 1 102 ? 8.824 14.104 -7.785 1.00 82.38 102 GLU A O 1
ATOM 809 N N . GLU A 1 103 ? 8.513 13.780 -5.581 1.00 82.69 103 GLU A N 1
ATOM 810 C CA . GLU A 1 103 ? 9.924 13.522 -5.267 1.00 82.69 103 GLU A CA 1
ATOM 811 C C . GLU A 1 103 ? 10.473 12.315 -6.044 1.00 82.69 103 GLU A C 1
ATOM 813 O O . GLU A 1 103 ? 11.558 12.379 -6.632 1.00 82.69 103 GLU A O 1
ATOM 818 N N . LYS A 1 104 ? 9.712 11.214 -6.117 1.00 76.44 104 LYS A N 1
ATOM 819 C CA . LYS A 1 104 ? 10.090 10.018 -6.890 1.00 76.44 104 LYS A CA 1
ATOM 820 C C . LYS A 1 104 ? 10.200 10.310 -8.380 1.00 76.44 104 LYS A C 1
ATOM 822 O O . LYS A 1 104 ? 11.117 9.799 -9.023 1.00 76.44 104 LYS A O 1
ATOM 827 N N . ILE A 1 105 ? 9.270 11.076 -8.948 1.00 70.12 105 ILE A N 1
ATOM 828 C CA . ILE A 1 105 ? 9.304 11.443 -10.368 1.00 70.12 105 ILE A CA 1
ATOM 829 C C . ILE A 1 105 ? 10.504 12.353 -10.643 1.00 70.12 105 ILE A C 1
ATOM 831 O O . ILE A 1 105 ? 11.244 12.096 -11.593 1.00 70.12 105 ILE A O 1
ATOM 835 N N . GLN A 1 106 ? 10.750 13.361 -9.803 1.00 68.19 106 GLN A N 1
ATOM 836 C CA . GLN A 1 106 ? 11.899 14.261 -9.945 1.00 68.19 106 GLN 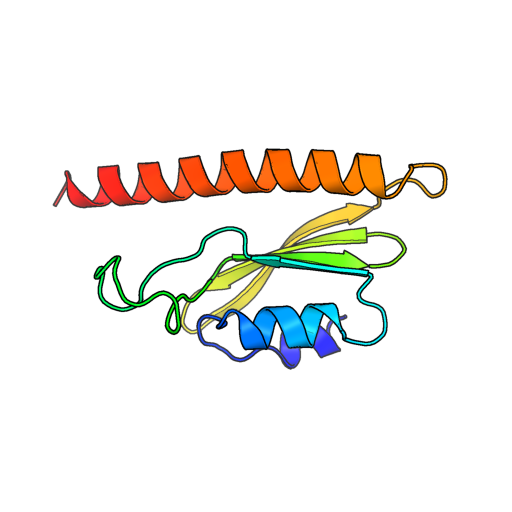A CA 1
ATOM 837 C C . GLN A 1 106 ? 13.227 13.502 -9.854 1.00 68.19 106 GLN A C 1
ATOM 839 O O . GLN A 1 106 ? 14.040 13.602 -10.773 1.00 68.19 106 GLN A O 1
ATOM 844 N N . GLY A 1 107 ? 13.409 12.647 -8.843 1.00 66.50 107 GLY A N 1
ATOM 845 C CA . GLY A 1 107 ? 14.626 11.842 -8.702 1.00 66.50 107 GLY A CA 1
ATOM 846 C C . GLY A 1 107 ? 14.866 10.880 -9.875 1.00 66.50 107 GLY A C 1
ATOM 847 O O . GLY A 1 107 ? 16.011 10.604 -10.236 1.00 66.50 107 GLY A O 1
ATOM 848 N N . GLN A 1 108 ? 13.802 10.397 -10.526 1.00 58.72 108 GLN A N 1
ATOM 849 C CA . GLN A 1 108 ? 13.920 9.600 -11.752 1.00 58.72 108 GLN A CA 1
ATOM 850 C C . GLN A 1 108 ? 14.330 10.431 -12.973 1.00 58.72 108 GLN A C 1
ATOM 852 O O . GLN A 1 108 ? 15.105 9.946 -13.796 1.00 58.72 108 GLN A O 1
ATOM 857 N N . VAL A 1 109 ? 13.838 11.666 -13.097 1.00 59.47 109 VAL A N 1
ATOM 858 C CA . VAL A 1 109 ? 14.228 12.585 -14.179 1.00 59.47 109 VAL A CA 1
ATOM 859 C C . VAL A 1 109 ? 15.684 13.023 -14.020 1.00 59.47 109 VAL A C 1
ATOM 861 O O . VAL A 1 109 ? 16.431 13.004 -14.995 1.00 59.47 109 VAL A O 1
ATOM 864 N N . GLU A 1 110 ? 16.119 13.350 -12.804 1.00 58.75 110 GLU A N 1
ATOM 865 C CA . GLU A 1 110 ? 17.499 13.772 -12.533 1.00 58.75 110 GLU A CA 1
ATOM 866 C C . GLU A 1 110 ? 18.502 12.631 -12.759 1.00 58.75 110 GLU A C 1
ATOM 868 O O . GLU A 1 110 ? 19.526 12.825 -13.419 1.00 58.75 110 GLU A O 1
ATOM 873 N N . GLY A 1 111 ? 18.167 11.406 -12.336 1.00 53.56 111 GLY A N 1
ATOM 874 C CA . GLY A 1 111 ? 18.988 10.216 -12.589 1.00 53.56 111 GLY A CA 1
ATOM 875 C C . GLY A 1 111 ? 19.147 9.855 -14.074 1.00 53.56 111 GLY A C 1
ATOM 876 O O . GLY A 1 111 ? 20.121 9.199 -14.439 1.00 53.56 111 GLY A O 1
ATOM 877 N N . LEU A 1 112 ? 18.235 10.307 -14.944 1.00 50.59 112 LEU A N 1
ATOM 878 C CA . LEU A 1 112 ? 18.335 10.150 -16.402 1.00 50.59 112 LEU A CA 1
ATOM 879 C C . LEU A 1 112 ? 19.226 11.212 -17.066 1.00 50.59 112 LEU A C 1
ATOM 881 O O . LEU A 1 112 ? 19.653 11.009 -18.201 1.00 50.59 112 LEU A O 1
ATOM 885 N N . THR A 1 113 ? 19.511 12.330 -16.394 1.00 48.22 113 THR A N 1
ATOM 886 C CA . THR A 1 113 ? 20.340 13.421 -16.942 1.00 48.22 113 THR A CA 1
ATOM 887 C C . THR A 1 113 ? 21.826 13.334 -16.583 1.00 48.22 113 THR A C 1
ATOM 889 O O . THR A 1 113 ? 22.626 14.036 -17.198 1.00 48.22 113 THR A O 1
ATOM 892 N N . ASP A 1 114 ? 22.200 12.458 -15.647 1.00 45.47 114 ASP A N 1
ATOM 893 C CA . ASP A 1 114 ? 23.588 12.238 -15.197 1.00 45.47 114 ASP A CA 1
ATOM 894 C C . ASP A 1 114 ? 24.245 10.963 -15.787 1.00 45.47 114 ASP A C 1
ATOM 896 O O . ASP A 1 114 ? 25.299 10.527 -15.319 1.00 45.47 114 ASP A O 1
ATOM 900 N N . SER A 1 115 ? 23.637 10.345 -16.814 1.00 43.56 115 SER A N 1
ATOM 901 C CA . SER A 1 115 ? 24.186 9.175 -17.539 1.00 43.56 115 SER A CA 1
ATOM 902 C C . SER A 1 115 ? 24.710 9.509 -18.934 1.00 43.56 115 SER A C 1
ATOM 904 O O . SER A 1 115 ? 24.021 10.244 -19.675 1.00 43.56 115 SER A O 1
#

pLDDT: mean 81.21, std 14.49, range [43.56, 95.06]

Sequence (115 aa):
MSDLLSSLPDQPLTRDAVKAIDGAEGVRRAISVTMKSPVGDIDAPDEMHTDDIIIITEDRVRYLSRTSGEGWTIERSEKYADDEEFEDVMDDVYDYAEEYSEEKIQGQVEGLTDS

Secondary structure (DSSP, 8-state):
-HHHHHHS-SSPEEHHHHHHHHTSTTEEEEEES--B-TTS-TT-GGG-EESEEEEEETTEEEEEEEETTTEEEEEEEEEPPTTS-HHHHHHHHHHHHHHHHHHHHHHHHHHHH--

Foldseek 3Di:
DVVVQVPADLDFDFPVRQVVLQPDPQWVHKDALAWDAPVNDPPCNRRTTGQWMWTDGLFKIWIWGHDRPVGIDTPDMDGDDNPDDVVVVVVVVNVVSVVVNVVVVVVVVVVVVVD

Radius of gyration: 14.87 Å; Cα contacts (8 Å, |Δi|>4): 158; chains: 1; bounding box: 36×28×42 Å

Solvent-accessible surface area (backbone atoms only — not comparable to full-atom values): 6570 Å² total; per-residue (Å²): 103,74,67,54,54,72,64,54,66,78,59,68,40,40,64,67,55,42,52,53,50,26,70,32,91,74,36,73,36,46,44,75,47,40,78,40,41,88,79,75,50,87,84,45,75,92,55,29,27,22,51,31,39,38,41,30,33,95,56,31,43,34,35,32,40,53,43,92,92,76,28,68,44,77,80,44,77,45,73,59,61,95,86,55,57,71,65,60,56,47,51,58,49,49,55,50,34,52,55,53,35,52,53,54,51,49,56,53,56,55,62,64,73,78,111